Protein AF-A0A3D2MFU8-F1 (afdb_monomer_lite)

Structure (mmCIF, N/CA/C/O backbone):
data_AF-A0A3D2MFU8-F1
#
_entry.id   AF-A0A3D2MFU8-F1
#
loop_
_atom_site.group_PDB
_atom_site.id
_atom_site.type_symbol
_atom_site.label_atom_id
_atom_site.label_alt_id
_atom_site.label_comp_id
_atom_site.label_asym_id
_atom_site.label_entity_id
_atom_site.label_seq_id
_atom_site.pdbx_PDB_ins_code
_atom_site.Cartn_x
_atom_site.Cartn_y
_atom_site.Cartn_z
_atom_site.occupancy
_atom_site.B_iso_or_equiv
_atom_site.auth_seq_id
_atom_site.auth_comp_id
_atom_site.auth_asym_id
_atom_site.auth_atom_id
_atom_site.pdbx_PDB_model_num
ATOM 1 N N . MET A 1 1 ? -1.751 -2.577 6.501 1.00 86.06 1 MET A N 1
ATOM 2 C CA . MET A 1 1 ? -0.728 -1.597 6.058 1.00 86.06 1 MET A CA 1
ATOM 3 C C . MET A 1 1 ? -0.291 -1.940 4.643 1.00 86.06 1 MET A C 1
ATOM 5 O O . MET A 1 1 ? -0.397 -3.101 4.265 1.00 86.06 1 MET A O 1
ATOM 9 N N . ALA A 1 2 ? 0.184 -0.964 3.873 1.00 89.56 2 ALA A N 1
ATOM 10 C CA . ALA A 1 2 ? 0.738 -1.198 2.542 1.00 89.56 2 ALA A CA 1
ATOM 11 C C . ALA A 1 2 ? 2.061 -0.448 2.379 1.00 89.56 2 ALA A C 1
ATOM 13 O O . ALA A 1 2 ? 2.228 0.623 2.961 1.00 89.56 2 ALA A O 1
ATOM 14 N N . SER A 1 3 ? 2.974 -1.012 1.596 1.00 89.94 3 SER A N 1
ATOM 15 C CA . SER A 1 3 ? 4.250 -0.396 1.236 1.00 89.94 3 SER A CA 1
ATOM 16 C C . SER A 1 3 ? 4.532 -0.594 -0.247 1.00 89.94 3 SER A C 1
ATOM 18 O O . SER A 1 3 ? 4.233 -1.655 -0.796 1.00 89.94 3 SER A O 1
ATOM 20 N N . ALA A 1 4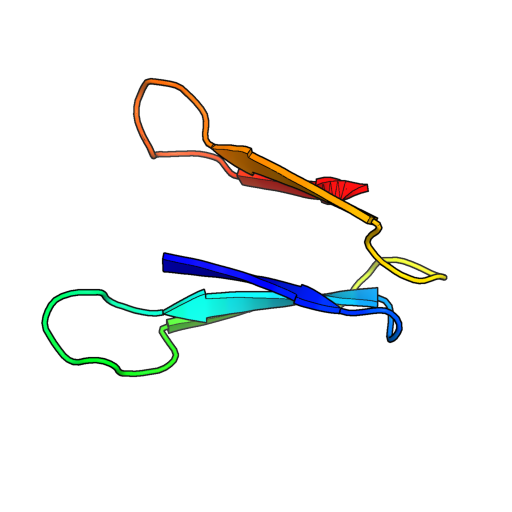 ? 5.136 0.411 -0.867 1.00 91.50 4 ALA A N 1
ATOM 21 C CA . ALA A 1 4 ? 5.664 0.358 -2.222 1.00 91.50 4 ALA A CA 1
ATOM 22 C C . ALA A 1 4 ? 7.193 0.343 -2.197 1.00 91.50 4 ALA A C 1
ATOM 24 O O . ALA A 1 4 ? 7.801 0.734 -1.198 1.00 91.50 4 ALA A O 1
ATOM 25 N N . SER A 1 5 ? 7.786 -0.153 -3.275 1.00 88.88 5 SER A N 1
ATOM 26 C CA . SER A 1 5 ? 9.223 -0.338 -3.404 1.00 88.88 5 SER A CA 1
ATOM 27 C C . SER A 1 5 ? 9.696 0.017 -4.814 1.00 88.88 5 SER A C 1
ATOM 29 O O . SER A 1 5 ? 8.965 -0.134 -5.800 1.00 88.88 5 SER A O 1
ATOM 31 N N . ASP A 1 6 ? 10.952 0.450 -4.896 1.00 88.31 6 ASP A N 1
ATOM 32 C CA . ASP A 1 6 ? 11.626 0.843 -6.138 1.00 88.31 6 ASP A CA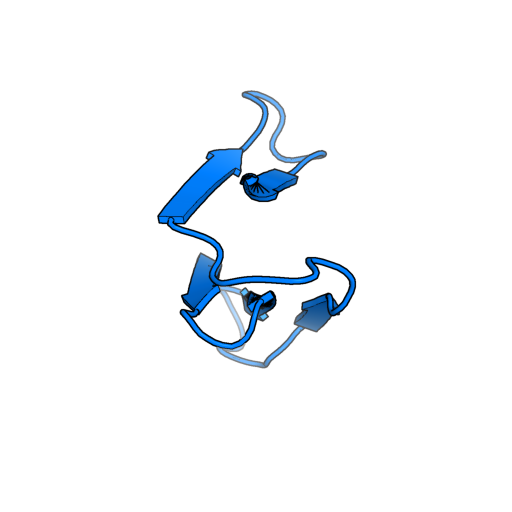 1
ATOM 33 C C . ASP A 1 6 ? 11.845 -0.338 -7.098 1.00 88.31 6 ASP A C 1
ATOM 35 O O . ASP A 1 6 ? 12.082 -0.145 -8.288 1.00 88.31 6 ASP A O 1
ATOM 39 N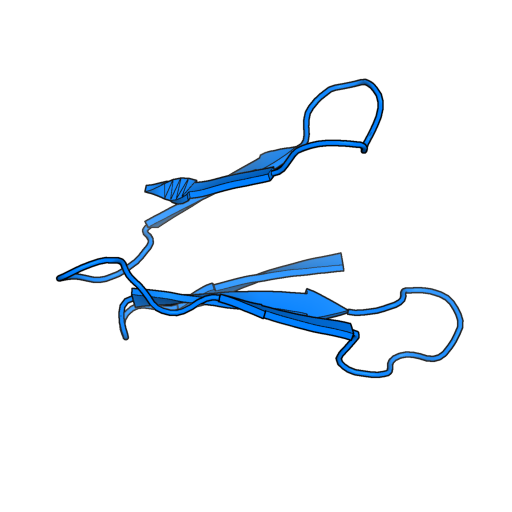 N . ASP A 1 7 ? 11.716 -1.570 -6.604 1.00 88.56 7 ASP A N 1
ATOM 40 C CA . ASP A 1 7 ? 11.754 -2.799 -7.405 1.00 88.56 7 ASP A CA 1
ATOM 41 C C . ASP A 1 7 ? 10.423 -3.118 -8.115 1.00 88.56 7 ASP A C 1
ATOM 43 O O . ASP A 1 7 ? 10.271 -4.190 -8.700 1.00 88.56 7 ASP A O 1
ATOM 47 N N . GLY A 1 8 ? 9.447 -2.208 -8.057 1.00 90.25 8 GLY A N 1
ATOM 48 C CA . GLY A 1 8 ? 8.140 -2.379 -8.690 1.00 90.25 8 GLY A CA 1
ATOM 49 C C . GLY A 1 8 ? 7.186 -3.277 -7.905 1.00 90.25 8 GLY A C 1
ATOM 50 O O . GLY A 1 8 ? 6.167 -3.732 -8.442 1.00 90.25 8 GLY A O 1
ATOM 51 N N . THR A 1 9 ? 7.500 -3.551 -6.635 1.00 92.06 9 THR A N 1
ATOM 52 C CA . THR A 1 9 ? 6.656 -4.370 -5.766 1.00 92.06 9 THR A CA 1
ATOM 53 C C . THR A 1 9 ? 5.798 -3.535 -4.824 1.00 92.06 9 THR A C 1
ATOM 55 O O . THR A 1 9 ? 6.211 -2.512 -4.275 1.00 92.06 9 THR A O 1
ATOM 58 N N . VAL A 1 10 ? 4.575 -4.014 -4.597 1.00 93.88 10 VAL A N 1
ATOM 59 C CA . VAL A 1 10 ? 3.661 -3.499 -3.576 1.00 93.88 10 VAL A CA 1
ATOM 60 C C . VAL A 1 10 ? 3.353 -4.617 -2.600 1.00 93.88 10 VAL A C 1
ATOM 62 O O . VAL A 1 10 ? 2.956 -5.714 -2.989 1.00 93.88 10 VAL A O 1
ATOM 65 N N . GLN A 1 11 ? 3.527 -4.349 -1.314 1.00 93.31 11 GLN A N 1
ATOM 66 C CA . GLN A 1 11 ? 3.372 -5.344 -0.263 1.00 93.31 11 GLN A CA 1
ATOM 67 C C . GLN A 1 11 ? 2.270 -4.919 0.690 1.00 93.31 11 GLN A C 1
ATOM 69 O O . GLN A 1 11 ? 2.201 -3.769 1.123 1.00 93.31 11 GLN A O 1
ATOM 74 N N . LEU A 1 12 ? 1.412 -5.873 1.023 1.00 92.69 12 LEU A N 1
ATOM 75 C CA . LEU A 1 12 ? 0.294 -5.696 1.926 1.00 92.69 12 LEU A CA 1
ATOM 76 C C . LEU A 1 12 ? 0.532 -6.497 3.197 1.00 92.69 12 LEU A C 1
ATOM 78 O O . LEU A 1 12 ? 0.913 -7.667 3.143 1.00 92.69 12 LEU A O 1
ATOM 82 N N . TRP A 1 13 ? 0.244 -5.879 4.332 1.00 91.06 13 TRP A N 1
ATOM 83 C CA . TRP A 1 13 ? 0.416 -6.468 5.652 1.00 91.06 13 TRP A CA 1
ATOM 84 C C . TRP A 1 13 ? -0.892 -6.408 6.419 1.00 91.06 13 TRP A C 1
ATOM 86 O O . TRP A 1 13 ? -1.539 -5.353 6.481 1.00 91.06 13 TRP A O 1
ATOM 96 N N . ASP A 1 14 ? -1.249 -7.529 7.029 1.00 89.62 14 ASP A N 1
ATOM 97 C CA . ASP A 1 14 ? -2.329 -7.584 7.996 1.00 89.62 14 ASP A CA 1
ATOM 98 C C . ASP A 1 14 ? -1.909 -6.806 9.251 1.00 89.62 14 ASP A C 1
ATOM 100 O O . ASP A 1 14 ? -0.851 -7.050 9.833 1.00 89.62 14 ASP A O 1
ATOM 104 N N . ALA A 1 15 ? -2.713 -5.815 9.634 1.00 85.38 15 ALA A N 1
ATOM 105 C CA . ALA A 1 15 ? -2.361 -4.904 10.720 1.00 85.38 15 ALA A CA 1
ATOM 106 C C . ALA A 1 15 ? -2.497 -5.542 12.112 1.00 85.38 15 ALA A C 1
ATOM 108 O O . ALA A 1 15 ? -1.883 -5.057 13.056 1.00 85.38 15 ALA A O 1
ATOM 109 N N . VAL A 1 16 ? -3.289 -6.610 12.242 1.00 89.88 16 VAL A N 1
ATOM 110 C CA . VAL A 1 16 ? -3.573 -7.273 13.522 1.00 89.88 16 VAL A CA 1
ATOM 111 C C . VAL A 1 16 ? -2.486 -8.292 13.847 1.00 89.88 16 VAL A C 1
ATOM 113 O O . VAL A 1 16 ? -2.009 -8.378 14.974 1.00 89.88 16 VAL A O 1
ATOM 116 N N . THR A 1 17 ? -2.078 -9.063 12.847 1.00 92.12 17 THR A N 1
ATOM 117 C CA . THR A 1 17 ? -1.117 -10.162 12.981 1.00 92.12 17 THR A CA 1
ATOM 118 C C . THR A 1 17 ? 0.306 -9.758 12.603 1.00 92.12 17 THR A C 1
ATOM 120 O O . THR A 1 17 ? 1.242 -10.509 12.871 1.00 92.12 17 THR A O 1
ATOM 123 N N . GLY A 1 18 ? 0.482 -8.612 11.934 1.00 88.44 18 GLY A N 1
ATOM 124 C CA . GLY A 1 18 ? 1.770 -8.162 11.402 1.00 88.44 18 GLY A CA 1
ATOM 125 C C . GLY A 1 18 ? 2.310 -9.042 10.271 1.00 88.44 18 GLY A C 1
ATOM 126 O O . GLY A 1 18 ? 3.460 -8.891 9.864 1.00 88.44 18 GLY A O 1
ATOM 127 N N . ARG A 1 19 ? 1.512 -9.988 9.763 1.00 92.12 19 ARG A N 1
ATOM 128 C CA . ARG A 1 19 ? 1.938 -10.915 8.715 1.00 92.12 19 ARG A CA 1
ATOM 129 C C . ARG A 1 19 ? 1.759 -10.304 7.334 1.00 92.12 19 ARG A C 1
ATOM 131 O O . ARG A 1 19 ? 0.814 -9.560 7.073 1.00 92.12 19 ARG A O 1
ATOM 138 N N . LYS A 1 20 ? 2.668 -10.666 6.429 1.00 90.38 20 LYS A N 1
ATOM 139 C CA . LYS A 1 20 ? 2.570 -10.312 5.014 1.00 90.38 20 LYS A CA 1
ATOM 140 C C . LYS A 1 20 ? 1.360 -1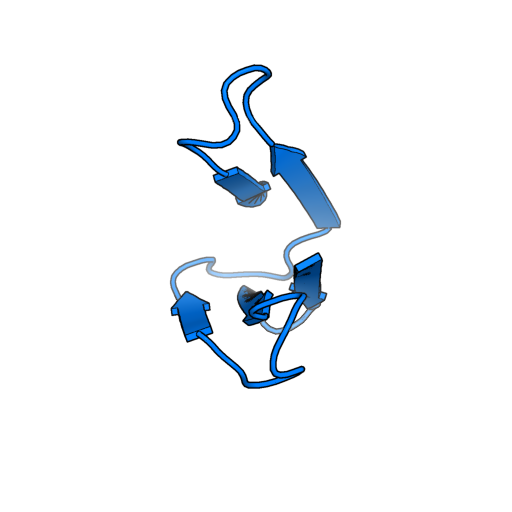1.033 4.427 1.00 90.38 20 LYS A C 1
ATOM 142 O O . LYS A 1 20 ? 1.315 -12.260 4.441 1.00 90.38 20 LYS A O 1
ATOM 147 N N . ALA A 1 21 ? 0.379 -10.268 3.968 1.00 89.00 21 ALA A N 1
ATOM 148 C CA . ALA A 1 21 ? -0.857 -10.788 3.402 1.00 89.00 21 ALA A CA 1
ATOM 149 C C . ALA A 1 21 ? -0.701 -11.027 1.898 1.00 89.00 21 ALA A C 1
ATOM 151 O O . ALA A 1 21 ? -1.005 -12.111 1.412 1.00 89.00 21 ALA A O 1
ATOM 152 N N . TYR A 1 22 ? -0.182 -10.031 1.174 1.00 88.38 22 TYR A N 1
ATOM 153 C CA . TYR A 1 22 ? -0.048 -10.090 -0.280 1.00 88.38 22 TYR A CA 1
ATOM 154 C C . TYR A 1 22 ? 1.218 -9.386 -0.762 1.00 88.38 22 TYR A C 1
ATOM 156 O O . TYR A 1 22 ? 1.701 -8.438 -0.141 1.00 88.38 22 TYR A O 1
ATOM 164 N N . SER A 1 23 ? 1.742 -9.853 -1.892 1.00 90.88 23 SER A N 1
ATOM 165 C CA . SER A 1 23 ? 2.845 -9.226 -2.613 1.00 90.88 23 SER A CA 1
ATOM 166 C C . SER A 1 23 ? 2.452 -9.139 -4.078 1.00 90.88 23 SER A C 1
ATOM 168 O O . SER A 1 23 ?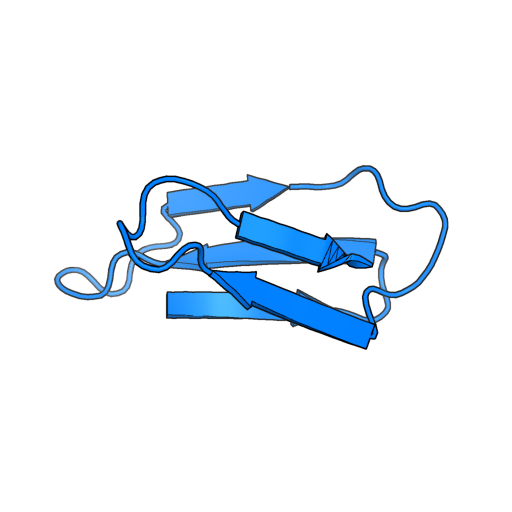 2.237 -10.165 -4.720 1.00 90.88 23 SER A O 1
ATOM 170 N N . TYR A 1 24 ? 2.337 -7.921 -4.586 1.00 88.69 24 TYR A N 1
ATOM 171 C CA . TYR A 1 24 ? 1.969 -7.640 -5.962 1.00 88.69 24 TYR A CA 1
ATOM 172 C C . TYR A 1 24 ? 3.210 -7.177 -6.713 1.00 88.69 24 TYR A C 1
ATOM 174 O O . TYR A 1 24 ? 3.863 -6.212 -6.319 1.00 88.69 24 TYR A O 1
ATOM 182 N N . SER A 1 25 ? 3.531 -7.888 -7.785 1.00 87.19 25 SER A N 1
ATOM 183 C CA . SER A 1 25 ? 4.619 -7.585 -8.710 1.00 87.19 25 SER A CA 1
ATOM 184 C C . SER A 1 25 ? 4.028 -7.496 -10.109 1.00 87.19 25 SER A C 1
ATOM 186 O O . SER A 1 25 ? 3.285 -8.389 -10.517 1.00 87.19 25 SER A O 1
ATOM 188 N N . GLY A 1 26 ? 4.334 -6.430 -10.833 1.00 85.25 26 GLY A N 1
ATOM 189 C CA . GLY A 1 26 ? 3.760 -6.199 -12.161 1.00 85.25 26 GLY A CA 1
ATOM 190 C C . GLY A 1 26 ? 4.064 -4.822 -12.733 1.00 85.25 26 GLY A C 1
ATOM 191 O O . GLY A 1 26 ? 3.879 -4.606 -13.927 1.00 85.25 26 GLY A O 1
ATOM 192 N N . HIS A 1 27 ? 4.571 -3.906 -11.907 1.00 86.44 27 HIS A N 1
ATOM 193 C CA . HIS A 1 27 ? 5.131 -2.652 -12.387 1.00 86.44 27 HIS A CA 1
ATOM 194 C C . HIS A 1 27 ? 6.502 -2.906 -13.013 1.00 86.44 27 HIS A C 1
ATOM 196 O O . HIS A 1 27 ? 7.342 -3.583 -12.429 1.00 86.44 27 HIS A O 1
ATOM 202 N N . ASN A 1 28 ? 6.722 -2.358 -14.211 1.00 85.75 28 ASN A N 1
ATOM 203 C CA . ASN A 1 28 ? 8.003 -2.449 -14.928 1.00 85.75 28 ASN A CA 1
ATOM 204 C C . ASN A 1 28 ? 9.097 -1.539 -14.336 1.00 85.75 28 ASN A C 1
ATOM 206 O O . ASN A 1 28 ? 10.236 -1.571 -14.795 1.00 85.75 28 ASN A O 1
ATOM 210 N N . GLY A 1 29 ? 8.756 -0.713 -13.350 1.00 86.25 29 GLY A N 1
ATOM 211 C CA . GLY A 1 29 ? 9.663 0.180 -12.639 1.00 86.25 29 GLY A CA 1
ATOM 212 C C . GLY A 1 29 ? 9.178 0.409 -11.211 1.00 86.25 29 GLY A C 1
ATOM 213 O O . GLY A 1 29 ? 8.162 -0.156 -10.806 1.00 86.25 29 GLY A O 1
ATOM 214 N N . GLY A 1 30 ? 9.912 1.229 -10.460 1.00 90.44 30 GLY A N 1
ATOM 215 C CA . GLY A 1 30 ? 9.613 1.509 -9.059 1.00 90.44 30 GLY A CA 1
ATOM 216 C C . GLY A 1 30 ? 8.233 2.114 -8.845 1.00 90.44 30 GLY A C 1
ATOM 217 O O . GLY A 1 30 ? 7.802 2.978 -9.606 1.00 90.44 30 GLY A O 1
ATOM 218 N N . VAL A 1 31 ? 7.558 1.659 -7.791 1.00 91.81 31 VAL A N 1
ATOM 219 C CA . VAL A 1 31 ? 6.285 2.240 -7.366 1.00 91.81 31 VAL A CA 1
ATOM 220 C C . VAL A 1 31 ? 6.594 3.403 -6.438 1.00 91.81 31 VAL A C 1
ATOM 222 O O . VAL A 1 31 ? 7.165 3.222 -5.364 1.00 91.81 31 VAL A O 1
ATOM 225 N N . THR A 1 32 ? 6.199 4.599 -6.848 1.00 90.44 32 THR A N 1
ATOM 226 C CA . THR A 1 32 ? 6.504 5.849 -6.141 1.00 90.44 32 THR A CA 1
ATOM 227 C C . THR A 1 32 ? 5.343 6.322 -5.276 1.00 90.44 32 THR A C 1
ATOM 229 O O . THR A 1 32 ? 5.546 7.072 -4.319 1.00 90.44 32 THR A O 1
ATOM 232 N N . ALA A 1 33 ? 4.124 5.866 -5.574 1.00 89.00 33 ALA A N 1
ATOM 233 C CA . ALA A 1 33 ? 2.930 6.248 -4.839 1.00 89.00 33 ALA A CA 1
ATOM 234 C C . ALA A 1 33 ? 1.964 5.077 -4.657 1.00 89.00 33 ALA A C 1
ATOM 236 O O . ALA A 1 33 ? 1.787 4.230 -5.533 1.00 89.00 33 ALA A O 1
ATOM 237 N N . ILE A 1 34 ? 1.279 5.072 -3.512 1.00 91.19 34 ILE A N 1
ATOM 238 C CA . ILE A 1 34 ? 0.167 4.166 -3.221 1.00 91.19 34 ILE A CA 1
ATOM 239 C C . ILE A 1 34 ? -0.988 4.939 -2.599 1.00 91.19 34 ILE A C 1
ATOM 241 O O . ILE A 1 34 ? -0.776 5.854 -1.803 1.00 91.19 34 ILE A O 1
ATOM 245 N N . SER A 1 35 ? -2.217 4.564 -2.944 1.00 93.12 35 SER A N 1
ATOM 246 C CA . SER A 1 35 ? -3.414 5.173 -2.367 1.00 93.12 35 SER A CA 1
ATOM 247 C C . SER A 1 35 ? -4.535 4.159 -2.208 1.00 93.12 35 SER A C 1
ATOM 249 O O . SER A 1 35 ? -4.860 3.410 -3.132 1.00 93.12 35 SER A O 1
ATOM 251 N N . TRP A 1 36 ? -5.116 4.133 -1.013 1.00 91.56 36 TRP A N 1
ATOM 252 C CA . TRP A 1 36 ? -6.258 3.291 -0.691 1.00 91.56 36 TRP A CA 1
ATOM 253 C C . TRP A 1 36 ? -7.555 3.964 -1.124 1.00 91.56 36 TRP A C 1
ATOM 255 O O . TRP A 1 36 ? -7.720 5.175 -0.968 1.00 91.56 36 TRP A O 1
ATOM 265 N N . SER A 1 37 ? -8.504 3.176 -1.625 1.00 92.31 37 SER A N 1
ATOM 266 C CA . SER A 1 37 ? -9.874 3.654 -1.771 1.00 92.31 37 SER A CA 1
ATOM 267 C C . SER A 1 37 ? -10.461 4.007 -0.395 1.00 92.31 37 SER A C 1
ATOM 269 O O . SER A 1 37 ? -10.092 3.388 0.606 1.00 92.31 37 SER A O 1
ATOM 271 N N . PRO A 1 38 ? -11.404 4.962 -0.314 1.00 91.75 38 PRO A N 1
ATOM 272 C CA . PRO A 1 38 ? -12.024 5.347 0.958 1.00 91.75 38 PRO A CA 1
ATOM 273 C C . PRO A 1 38 ? -12.720 4.187 1.684 1.00 91.75 38 PRO A C 1
ATOM 275 O O . PRO A 1 38 ? -12.814 4.190 2.906 1.00 91.75 38 PRO A O 1
ATOM 278 N N . ASP A 1 39 ? -13.194 3.193 0.930 1.00 93.25 39 ASP A N 1
ATOM 279 C CA . ASP A 1 39 ? -13.823 1.976 1.452 1.00 93.25 39 ASP A CA 1
ATOM 280 C C . ASP A 1 39 ? -12.816 0.874 1.848 1.00 93.25 39 ASP A C 1
ATOM 282 O O . ASP A 1 39 ? -13.218 -0.174 2.347 1.00 93.25 39 ASP A O 1
ATOM 286 N N . GLY A 1 40 ? -11.515 1.082 1.617 1.00 88.12 40 GLY A N 1
ATOM 287 C CA . GLY A 1 40 ? -10.449 0.129 1.937 1.00 88.12 40 GLY A CA 1
ATOM 288 C C . GLY A 1 40 ? -10.428 -1.141 1.080 1.00 88.12 40 GLY A C 1
ATOM 289 O O . GLY A 1 40 ? -9.659 -2.055 1.375 1.00 88.12 40 GLY A O 1
ATOM 290 N N . THR A 1 41 ? -11.246 -1.232 0.028 1.00 89.19 41 THR A N 1
ATOM 291 C CA . THR A 1 41 ? -11.364 -2.450 -0.792 1.00 89.19 41 THR A CA 1
ATOM 292 C C . THR A 1 41 ? -10.370 -2.508 -1.948 1.00 89.19 41 THR A C 1
ATOM 294 O O . THR A 1 41 ? -10.119 -3.583 -2.496 1.00 89.19 41 THR A O 1
ATOM 297 N N . ARG A 1 42 ? -9.801 -1.365 -2.343 1.00 90.12 42 ARG A N 1
ATOM 298 C CA . ARG A 1 42 ? -8.896 -1.243 -3.488 1.00 90.12 42 ARG A CA 1
ATOM 299 C C . ARG A 1 42 ? -7.655 -0.451 -3.113 1.00 90.12 42 ARG A C 1
ATOM 301 O O . ARG A 1 42 ? -7.708 0.502 -2.339 1.00 90.12 42 ARG A O 1
ATOM 308 N N . LEU A 1 43 ? -6.544 -0.829 -3.730 1.00 90.31 43 LEU A N 1
ATOM 309 C CA . LEU A 1 43 ? -5.268 -0.137 -3.634 1.00 90.31 43 LEU A CA 1
ATOM 310 C C . LEU A 1 43 ? -4.816 0.230 -5.047 1.00 90.31 43 LEU A C 1
ATOM 312 O O . LEU A 1 43 ? -4.702 -0.645 -5.904 1.00 90.31 43 LEU A O 1
ATOM 316 N N . ALA A 1 44 ? -4.578 1.516 -5.282 1.00 91.56 44 ALA A N 1
ATOM 317 C CA . ALA A 1 44 ? -3.937 2.010 -6.492 1.00 91.56 44 ALA A CA 1
ATOM 318 C C . ALA A 1 44 ? -2.439 2.215 -6.235 1.00 91.56 44 ALA A C 1
ATOM 320 O O . ALA A 1 44 ? -2.042 2.598 -5.132 1.00 91.56 44 ALA A O 1
ATOM 321 N N . SER A 1 45 ? -1.623 1.968 -7.256 1.00 90.69 45 SER A N 1
ATOM 322 C CA . SER A 1 45 ? -0.161 2.061 -7.202 1.00 90.69 45 SER A CA 1
ATOM 323 C C . SER A 1 45 ? 0.390 2.496 -8.555 1.00 90.69 45 SER A C 1
ATOM 325 O O . SER A 1 45 ? -0.123 2.009 -9.568 1.00 90.69 45 SER A O 1
ATOM 327 N N . GLY A 1 46 ? 1.427 3.334 -8.564 1.00 87.06 46 GLY A N 1
ATOM 328 C CA . GLY A 1 46 ? 2.137 3.758 -9.773 1.00 87.06 46 GLY A CA 1
ATOM 329 C C . GLY A 1 46 ? 3.468 4.434 -9.491 1.00 87.06 46 GLY A C 1
ATOM 330 O O . GLY A 1 46 ? 3.834 4.581 -8.301 1.00 87.06 46 GLY A O 1
#

Radius of gyration: 10.56 Å; chains: 1; bounding box: 26×17×28 Å

pLDDT: mean 89.86, std 2.23, range [85.25, 93.8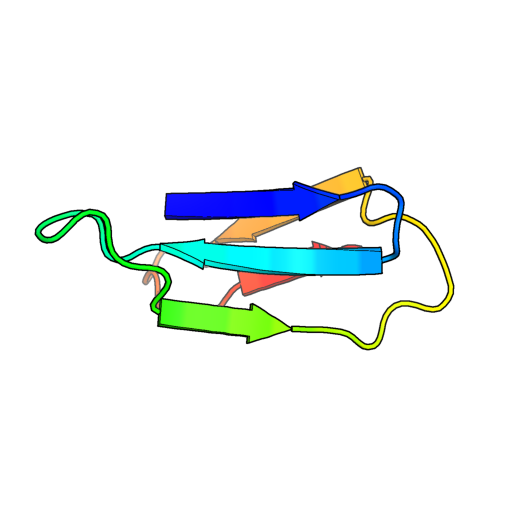8]

Foldseek 3Di:
DWDWFQQQKIWDADPVVRDTDDIDHDDPGGWPDWDADPVRPDIDTD

Sequence (46 aa):
MASASDDGTVQLWDAVTGRKAYSYSGHNGGVTAISWSPDGTRLASG

Secondary structure (DSSP, 8-state):
-EEE-TTSEEEEE-TTT--EEEEEE--SS----EEE-TTSS-EEE-